Protein AF-A0A3M1UC04-F1 (afdb_monomer_lite)

Structure (mmCIF, N/CA/C/O backbone):
data_AF-A0A3M1UC04-F1
#
_entry.id   AF-A0A3M1UC04-F1
#
loop_
_atom_site.group_PDB
_atom_site.id
_atom_site.type_symbol
_atom_site.label_atom_id
_atom_site.label_alt_id
_atom_site.label_comp_id
_atom_site.label_asym_id
_atom_site.label_entity_id
_atom_site.label_seq_id
_atom_site.pdbx_PDB_ins_code
_atom_site.Cartn_x
_atom_site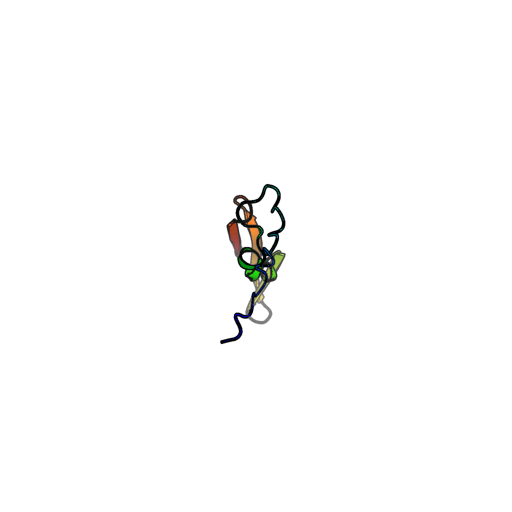.Cartn_y
_atom_site.Cartn_z
_atom_site.occupancy
_atom_site.B_iso_or_equiv
_atom_site.auth_seq_id
_atom_site.auth_comp_id
_atom_site.auth_asym_id
_atom_site.auth_atom_id
_atom_site.pdbx_PDB_model_num
ATOM 1 N N . MET A 1 1 ? 1.156 -16.794 57.393 1.00 48.94 1 MET A N 1
ATOM 2 C CA . MET A 1 1 ? 0.886 -16.907 55.944 1.00 48.94 1 MET A CA 1
ATOM 3 C C . MET A 1 1 ? 0.086 -15.678 55.547 1.00 48.94 1 MET A C 1
ATOM 5 O O . MET A 1 1 ? -1.079 -15.596 55.903 1.00 48.94 1 MET A O 1
ATOM 9 N N . LEU A 1 2 ? 0.728 -14.667 54.961 1.00 46.91 2 LEU A N 1
ATOM 10 C CA . LEU A 1 2 ? 0.044 -13.437 54.548 1.00 46.91 2 LEU A CA 1
ATOM 11 C C . LEU A 1 2 ? -0.536 -13.666 53.149 1.00 46.91 2 LEU A C 1
ATOM 13 O O . LEU A 1 2 ? 0.217 -13.862 52.199 1.00 46.91 2 LEU A O 1
ATOM 17 N N . ALA A 1 3 ? -1.863 -13.698 53.035 1.00 61.56 3 ALA A N 1
ATOM 18 C CA . ALA A 1 3 ? -2.546 -13.761 51.750 1.00 61.56 3 ALA A CA 1
ATOM 19 C C . ALA A 1 3 ? -2.503 -12.369 51.104 1.00 61.56 3 ALA A C 1
ATOM 21 O O . ALA A 1 3 ? -3.136 -11.433 51.590 1.00 61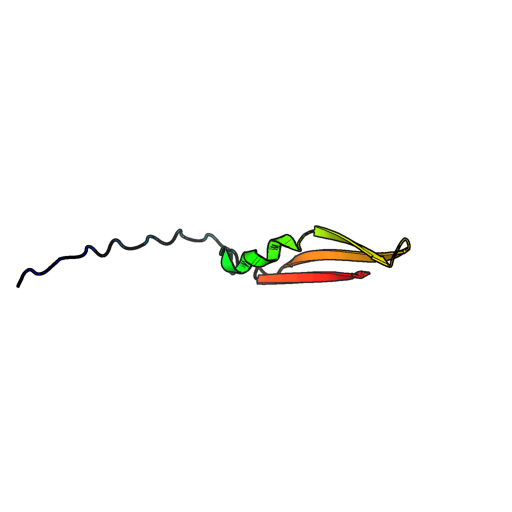.56 3 ALA A O 1
ATOM 22 N N . VAL A 1 4 ? -1.722 -12.223 50.034 1.00 63.25 4 VAL A N 1
ATOM 23 C CA . VAL A 1 4 ? -1.685 -10.998 49.229 1.00 63.25 4 VAL A CA 1
ATOM 24 C C . VAL A 1 4 ? -2.885 -11.024 48.287 1.00 63.25 4 VAL A C 1
ATOM 26 O O . VAL A 1 4 ? -2.967 -11.863 47.393 1.00 63.25 4 VAL A O 1
ATOM 29 N N . TRP A 1 5 ? -3.833 -10.117 48.507 1.00 69.06 5 TRP A N 1
ATOM 30 C CA . TRP A 1 5 ? -4.980 -9.912 47.628 1.00 69.06 5 TRP A CA 1
ATOM 31 C C . TRP A 1 5 ? -4.544 -8.979 46.494 1.00 69.06 5 TRP A C 1
ATOM 33 O O . TRP A 1 5 ? -4.462 -7.765 46.675 1.00 69.06 5 TRP A O 1
ATOM 43 N N . VAL A 1 6 ? -4.181 -9.544 45.342 1.00 70.06 6 VAL A N 1
ATOM 44 C CA . VAL A 1 6 ? -3.914 -8.750 44.136 1.00 70.06 6 VAL A CA 1
ATOM 45 C C . VAL A 1 6 ? -5.271 -8.383 43.534 1.00 70.06 6 VAL A C 1
ATOM 47 O O . VAL A 1 6 ? -6.020 -9.291 43.166 1.00 70.06 6 VAL A O 1
ATOM 50 N N . PRO A 1 7 ? -5.635 -7.093 43.437 1.00 64.88 7 PRO A N 1
ATOM 51 C CA . PRO A 1 7 ? -6.876 -6.722 42.790 1.00 64.88 7 PRO A CA 1
ATOM 52 C C . PRO A 1 7 ? -6.743 -7.042 41.301 1.00 64.88 7 PRO A C 1
ATOM 54 O O . PRO A 1 7 ? -5.835 -6.562 40.622 1.00 64.88 7 PRO A O 1
ATOM 57 N N . LEU A 1 8 ? -7.662 -7.860 40.791 1.00 67.69 8 LEU A N 1
ATOM 58 C CA . LEU A 1 8 ? -7.904 -7.999 39.361 1.00 67.69 8 LEU A CA 1
ATOM 59 C C . LEU A 1 8 ? -8.507 -6.679 38.872 1.00 67.69 8 LEU A C 1
ATOM 61 O O . LEU A 1 8 ? -9.723 -6.534 38.760 1.00 67.69 8 LEU A O 1
ATOM 65 N N . ALA A 1 9 ? -7.656 -5.683 38.629 1.00 66.69 9 ALA A N 1
ATOM 66 C CA . ALA A 1 9 ? -8.034 -4.537 37.824 1.00 66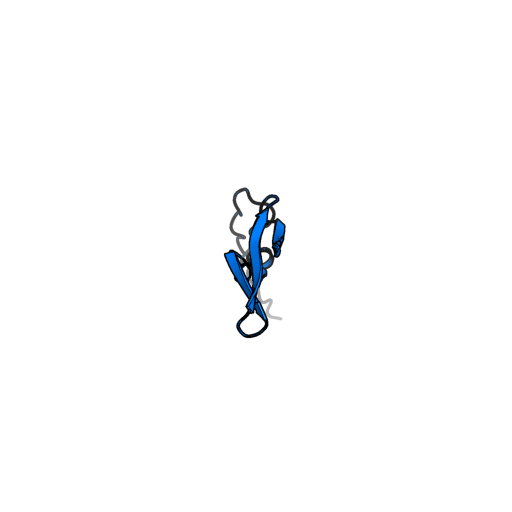.69 9 ALA A CA 1
ATOM 67 C C . ALA A 1 9 ? -8.320 -5.072 36.415 1.00 66.69 9 ALA A C 1
ATOM 69 O O . ALA A 1 9 ? -7.400 -5.396 35.663 1.00 66.69 9 ALA A O 1
ATOM 70 N N . GLY A 1 10 ? -9.603 -5.253 36.097 1.00 60.12 10 GLY A N 1
ATOM 71 C CA . GLY A 1 10 ? -10.039 -5.642 34.764 1.00 60.12 10 GLY A CA 1
ATOM 72 C C . GLY A 1 10 ? -9.518 -4.623 33.760 1.00 60.12 10 GLY A C 1
ATOM 73 O O . GLY A 1 10 ? -9.835 -3.438 33.855 1.00 60.12 10 GLY A O 1
ATOM 74 N N . MET A 1 11 ? -8.694 -5.074 32.815 1.00 67.75 11 MET A N 1
ATOM 75 C CA . MET A 1 11 ? -8.306 -4.243 31.684 1.00 67.75 11 MET A CA 1
ATOM 76 C C . MET A 1 11 ? -9.567 -3.980 30.864 1.00 67.75 11 MET A C 1
ATOM 78 O O . MET A 1 11 ? -10.062 -4.869 30.175 1.00 67.75 11 MET A O 1
ATOM 82 N N . ALA A 1 12 ? -10.119 -2.774 30.972 1.00 62.72 12 ALA A N 1
ATOM 83 C CA . ALA A 1 12 ? -11.181 -2.330 30.089 1.00 62.72 12 ALA A CA 1
ATOM 84 C C . ALA A 1 12 ? -10.616 -2.288 28.663 1.00 62.72 12 ALA A C 1
ATOM 86 O O . ALA A 1 12 ? -9.819 -1.412 28.327 1.00 62.72 12 ALA A O 1
ATOM 87 N N . GLN A 1 13 ? -10.987 -3.266 27.835 1.00 63.94 13 GLN A N 1
ATOM 88 C CA . GLN A 1 13 ? -10.695 -3.215 26.410 1.00 63.94 13 GLN A CA 1
ATOM 89 C C . GLN A 1 13 ? -11.555 -2.105 25.796 1.00 63.94 13 GLN A C 1
ATOM 91 O O . GLN A 1 13 ? -12.777 -2.125 25.970 1.00 63.94 13 GLN A O 1
ATOM 96 N N . PRO A 1 14 ? -10.954 -1.126 25.097 1.00 60.97 14 PRO A N 1
ATOM 97 C CA . PRO A 1 14 ? -11.727 -0.118 24.394 1.00 60.97 14 PRO A CA 1
ATOM 98 C C . PRO A 1 14 ? -12.639 -0.830 23.394 1.00 60.97 14 PRO A C 1
ATOM 100 O O . PRO A 1 14 ? -12.156 -1.616 22.575 1.00 60.97 14 PRO A O 1
ATOM 103 N N . ALA A 1 15 ? -13.945 -0.569 23.486 1.00 59.72 15 ALA A N 1
ATOM 104 C CA . ALA A 1 15 ? -14.930 -1.061 22.536 1.00 59.72 15 ALA A CA 1
ATOM 105 C C . ALA A 1 15 ? -14.528 -0.575 21.137 1.00 59.72 15 ALA A C 1
ATOM 107 O O . ALA A 1 15 ? -14.648 0.608 20.819 1.00 59.72 15 ALA A O 1
ATOM 108 N N . GLN A 1 16 ? -13.977 -1.483 20.332 1.00 60.66 16 GLN A N 1
ATOM 109 C CA . GLN A 1 16 ? -13.625 -1.201 18.948 1.00 60.66 16 GLN A CA 1
ATOM 110 C C . GLN A 1 16 ? -14.945 -1.044 18.190 1.00 60.66 16 GLN A C 1
ATOM 112 O O . GLN A 1 16 ? -15.674 -2.013 17.989 1.00 60.66 16 GLN A O 1
ATOM 117 N N . GLY A 1 17 ? -15.303 0.188 17.838 1.00 61.12 17 GLY A N 1
ATOM 118 C CA . GLY A 1 17 ? -16.449 0.437 16.976 1.00 61.12 17 GLY A CA 1
ATOM 119 C C . GLY A 1 17 ? -16.254 -0.227 15.609 1.00 61.12 17 GLY A C 1
ATOM 120 O O . GLY A 1 17 ? -15.226 -0.027 14.971 1.00 61.12 17 GLY A O 1
ATOM 121 N N . GLY A 1 18 ? -17.256 -0.996 15.175 1.00 75.81 18 GLY A N 1
ATOM 122 C CA . GLY A 1 18 ? -17.636 -1.282 13.782 1.00 75.81 18 GLY A CA 1
ATOM 123 C C . GLY A 1 18 ? -16.706 -2.078 12.855 1.00 75.81 18 GLY A C 1
ATOM 124 O O . GLY A 1 18 ? -17.227 -2.708 11.946 1.00 75.81 18 GLY A O 1
ATOM 125 N N . CYS A 1 19 ? -15.388 -2.062 13.044 1.00 84.31 19 CYS A N 1
ATOM 126 C CA . CYS A 1 19 ? -14.425 -2.612 12.084 1.00 84.31 19 CYS A CA 1
ATOM 127 C C . CYS A 1 19 ? -13.856 -3.967 12.525 1.00 84.31 19 CYS A C 1
ATOM 129 O O . CYS A 1 19 ? -13.364 -4.093 13.652 1.00 84.31 19 CYS 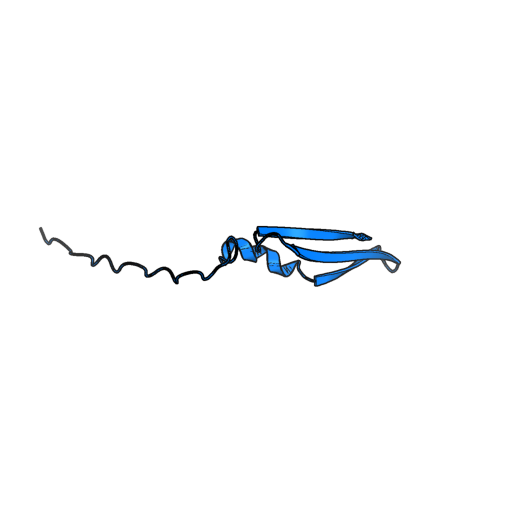A O 1
ATOM 131 N N . ALA A 1 20 ? -13.846 -4.954 11.623 1.00 89.69 20 ALA A N 1
ATOM 132 C CA . ALA A 1 20 ? -13.336 -6.298 11.896 1.00 89.69 20 ALA A CA 1
ATOM 133 C C . ALA A 1 20 ? -11.815 -6.347 12.145 1.00 89.69 20 ALA A C 1
ATOM 135 O O . ALA A 1 20 ? -11.367 -7.029 13.067 1.00 89.69 20 ALA A O 1
ATOM 136 N N . CYS A 1 21 ? -11.018 -5.607 11.366 1.00 93.88 21 CYS A N 1
ATOM 137 C CA . CYS A 1 21 ? -9.552 -5.711 11.368 1.00 93.88 21 CYS A CA 1
ATOM 138 C C . CYS A 1 21 ? -8.848 -4.367 11.622 1.00 93.88 21 CYS A C 1
ATOM 140 O O . CYS A 1 21 ? -7.887 -4.008 10.947 1.00 93.88 21 CYS A O 1
ATOM 142 N N . CYS A 1 22 ? -9.317 -3.605 12.614 1.00 91.19 22 CYS A N 1
ATOM 143 C CA . CYS A 1 22 ? -8.747 -2.290 12.951 1.00 91.19 22 CYS A CA 1
ATOM 144 C C . CYS A 1 22 ? -7.862 -2.275 14.207 1.00 91.19 22 CYS A C 1
ATOM 146 O O . CYS A 1 22 ? -7.457 -1.204 14.658 1.00 91.19 22 CYS A O 1
ATOM 148 N N . THR A 1 23 ? -7.530 -3.431 14.795 1.00 93.50 23 THR A N 1
ATOM 149 C CA . THR A 1 23 ? -6.599 -3.438 15.937 1.00 93.50 23 THR A CA 1
ATOM 150 C C . THR A 1 23 ? -5.191 -3.018 15.488 1.00 93.50 23 THR A C 1
ATOM 152 O O . THR A 1 23 ? -4.832 -3.242 14.328 1.00 93.50 23 THR A O 1
ATOM 155 N N . PRO A 1 24 ? -4.340 -2.493 16.390 1.00 94.31 24 PRO A N 1
ATOM 156 C CA . PRO A 1 24 ? -2.969 -2.116 16.039 1.00 94.31 24 PRO A CA 1
ATOM 157 C C . PRO A 1 24 ? -2.162 -3.237 15.370 1.00 94.31 24 PRO A C 1
ATOM 159 O O . PRO A 1 24 ? -1.325 -2.957 14.523 1.00 94.31 24 PRO A O 1
ATOM 162 N N . ALA A 1 25 ? -2.442 -4.503 15.706 1.00 94.31 25 ALA A N 1
ATOM 163 C CA . ALA A 1 25 ? -1.801 -5.661 15.086 1.00 94.31 25 ALA A CA 1
ATOM 164 C C . ALA A 1 25 ? -2.146 -5.808 13.590 1.00 94.31 25 ALA A C 1
ATOM 166 O O . ALA A 1 25 ? -1.263 -6.095 12.790 1.00 94.31 25 ALA A O 1
ATOM 167 N N . HIS A 1 26 ? -3.397 -5.555 13.188 1.00 95.12 26 HIS A N 1
ATOM 168 C CA . HIS A 1 26 ? -3.818 -5.621 11.779 1.00 95.12 26 HIS A CA 1
ATOM 169 C C . HIS A 1 26 ? -3.242 -4.473 10.939 1.00 95.12 26 HIS A C 1
ATOM 171 O O . HIS A 1 26 ? -3.072 -4.605 9.732 1.00 95.12 26 HIS A O 1
ATOM 177 N N . ARG A 1 27 ? -2.912 -3.351 11.587 1.00 94.44 27 ARG A N 1
ATOM 178 C CA . ARG A 1 27 ? -2.383 -2.136 10.950 1.00 94.44 27 ARG A CA 1
ATOM 179 C C . ARG A 1 27 ? -0.851 -2.093 10.893 1.00 94.44 27 ARG A C 1
ATOM 181 O O . ARG A 1 27 ? -0.283 -1.115 10.419 1.00 94.44 27 ARG A O 1
ATOM 188 N N . GLN A 1 28 ? -0.155 -3.147 11.340 1.00 96.19 28 GLN A N 1
ATOM 189 C CA . GLN A 1 28 ? 1.318 -3.189 11.364 1.00 96.19 28 GLN A CA 1
ATOM 190 C C . GLN A 1 28 ? 1.967 -3.028 9.982 1.00 96.19 28 GLN A C 1
ATOM 192 O O . GLN A 1 28 ? 3.137 -2.664 9.907 1.00 96.19 28 GLN A O 1
ATOM 197 N N . PHE A 1 29 ? 1.217 -3.269 8.904 1.00 96.06 29 PHE A N 1
ATOM 198 C CA . PHE A 1 29 ? 1.691 -3.188 7.521 1.00 96.06 29 PHE A CA 1
ATOM 199 C C . PHE A 1 29 ? 1.277 -1.904 6.792 1.00 96.06 29 PHE A C 1
ATOM 201 O O . PHE A 1 29 ? 1.554 -1.760 5.604 1.00 96.06 29 PHE A O 1
ATOM 208 N N . ASP A 1 30 ? 0.667 -0.945 7.492 1.00 96.94 30 ASP A N 1
ATOM 209 C CA . ASP A 1 30 ? 0.198 0.314 6.901 1.00 96.94 30 ASP A CA 1
ATOM 210 C C . ASP A 1 30 ? 1.300 1.147 6.243 1.00 96.94 30 ASP A C 1
ATOM 212 O O . ASP A 1 30 ? 1.021 1.994 5.401 1.00 96.94 30 ASP A O 1
ATOM 216 N N . PHE A 1 31 ? 2.557 0.903 6.607 1.00 96.88 31 PHE A N 1
ATOM 217 C CA . PHE A 1 31 ? 3.708 1.577 6.019 1.00 96.88 31 PHE A CA 1
ATOM 218 C C . PHE A 1 31 ? 3.866 1.324 4.510 1.00 96.88 31 PHE A C 1
ATOM 220 O O . PHE A 1 31 ? 4.557 2.091 3.848 1.00 96.88 31 PHE A O 1
ATOM 227 N N . TRP A 1 32 ? 3.234 0.279 3.963 1.00 97.69 32 TRP A N 1
ATOM 228 C CA . TRP A 1 32 ? 3.199 0.020 2.521 1.00 97.69 32 TRP A CA 1
ATOM 229 C C . TRP A 1 32 ? 2.126 0.824 1.782 1.00 97.69 32 TRP A C 1
ATOM 231 O O . TRP A 1 32 ? 2.164 0.896 0.557 1.00 97.69 32 TRP A O 1
ATOM 241 N N . LEU A 1 33 ? 1.143 1.395 2.480 1.00 98.31 33 LEU A N 1
ATOM 242 C CA . LEU A 1 33 ? -0.001 2.033 1.833 1.00 98.31 33 LEU A CA 1
ATOM 243 C C . LEU A 1 33 ? 0.409 3.306 1.099 1.00 98.31 33 LEU A C 1
ATOM 245 O O . LEU A 1 33 ? 1.122 4.149 1.643 1.00 98.31 33 LEU A O 1
ATOM 249 N N . GLY A 1 34 ? -0.113 3.469 -0.114 1.00 98.44 34 GLY A N 1
ATOM 250 C CA . GLY A 1 34 ? 0.134 4.646 -0.932 1.00 98.44 34 GLY A CA 1
ATOM 251 C C . GLY A 1 34 ? 0.418 4.315 -2.388 1.00 98.44 34 GLY A C 1
ATOM 252 O O . GLY A 1 34 ? 0.172 3.207 -2.866 1.00 98.44 34 GLY A O 1
ATOM 253 N N . GLU A 1 35 ? 0.923 5.331 -3.075 1.00 98.56 35 GLU A N 1
ATOM 254 C CA . GLU A 1 35 ? 1.331 5.272 -4.471 1.00 98.56 35 GLU A CA 1
ATOM 255 C C . GLU A 1 35 ? 2.860 5.226 -4.524 1.00 98.56 35 GLU A C 1
ATOM 257 O O . GLU A 1 35 ? 3.537 6.007 -3.850 1.00 98.56 35 GLU A O 1
ATOM 262 N N . TRP A 1 36 ? 3.396 4.318 -5.330 1.00 98.31 36 TRP A N 1
ATOM 263 C CA . TRP A 1 36 ? 4.823 4.058 -5.443 1.00 98.31 36 TRP A CA 1
ATOM 264 C C . TRP A 1 36 ? 5.256 4.039 -6.901 1.00 98.31 36 TRP A C 1
ATOM 266 O O . TRP A 1 36 ? 4.531 3.584 -7.786 1.00 98.31 36 TRP A O 1
ATOM 276 N N . GLU A 1 37 ? 6.500 4.440 -7.128 1.00 98.44 37 GLU A N 1
ATOM 277 C CA . GLU A 1 37 ? 7.202 4.226 -8.385 1.00 98.44 37 GLU A CA 1
ATOM 278 C C . GLU A 1 37 ? 8.327 3.221 -8.153 1.00 98.44 37 GLU A C 1
ATOM 280 O O . GLU A 1 37 ? 9.132 3.364 -7.230 1.00 98.44 37 GLU A O 1
ATOM 285 N N . THR A 1 38 ? 8.390 2.190 -8.991 1.00 97.50 38 THR A N 1
ATOM 286 C CA . THR A 1 38 ? 9.480 1.213 -8.959 1.00 97.50 38 THR A CA 1
ATOM 287 C C . THR A 1 38 ? 10.492 1.578 -10.028 1.00 97.50 38 THR A C 1
ATOM 289 O O . THR A 1 38 ? 10.136 1.710 -11.197 1.00 97.50 38 THR A O 1
ATOM 292 N N . TRP A 1 39 ? 11.759 1.697 -9.649 1.00 98.00 39 TRP A N 1
ATOM 293 C CA . TRP A 1 39 ? 12.837 2.113 -10.542 1.00 98.00 39 TRP A CA 1
ATOM 294 C C . TRP A 1 39 ? 13.885 1.006 -10.695 1.00 98.00 39 TRP A C 1
ATOM 296 O O . TRP A 1 39 ? 14.229 0.318 -9.734 1.00 98.00 39 TRP A O 1
ATOM 306 N N . THR A 1 40 ? 14.406 0.835 -11.911 1.00 97.56 40 THR A N 1
ATOM 307 C CA . THR A 1 40 ? 15.561 -0.023 -12.209 1.00 97.56 40 THR A CA 1
ATOM 308 C C . THR A 1 40 ? 16.684 0.840 -12.784 1.00 97.56 40 THR A C 1
ATOM 310 O O . THR A 1 40 ? 16.699 1.194 -13.964 1.00 97.56 40 THR A O 1
ATOM 313 N N . GLY A 1 41 ? 17.589 1.274 -11.902 1.00 96.88 41 GLY A N 1
ATOM 314 C CA . GLY A 1 41 ? 18.479 2.398 -12.201 1.00 96.88 41 GLY A CA 1
ATOM 315 C C . GLY A 1 41 ? 17.656 3.656 -12.492 1.00 96.88 41 GLY A C 1
ATOM 316 O O . GLY A 1 41 ? 16.727 3.963 -11.753 1.00 96.88 41 GLY A O 1
ATOM 317 N N . ASP A 1 42 ? 17.943 4.319 -13.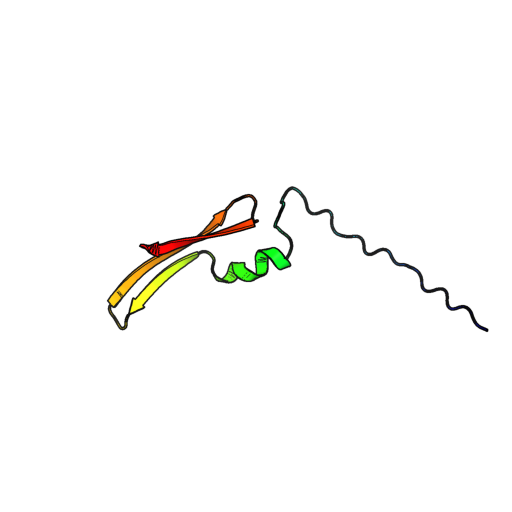611 1.00 97.62 42 ASP A N 1
ATOM 318 C CA . ASP A 1 42 ? 17.241 5.540 -14.038 1.00 97.62 42 ASP A CA 1
ATOM 319 C C . ASP A 1 42 ? 15.971 5.265 -14.865 1.00 97.62 42 ASP A C 1
ATOM 321 O O . ASP A 1 42 ? 15.345 6.186 -15.392 1.00 97.62 42 ASP A O 1
ATOM 325 N N . LYS A 1 43 ? 15.584 3.993 -15.031 1.00 98.31 43 LYS A N 1
ATOM 326 C CA . LYS A 1 43 ? 14.390 3.609 -15.789 1.00 98.31 43 LYS A CA 1
ATOM 327 C C . LYS A 1 43 ? 13.221 3.338 -14.846 1.00 98.31 43 LYS A C 1
ATOM 329 O O . LYS A 1 43 ? 13.314 2.461 -13.987 1.00 98.31 43 LYS A O 1
ATOM 334 N N . LEU A 1 44 ? 12.093 4.008 -15.082 1.00 98.19 44 LEU A N 1
ATOM 335 C CA . LEU A 1 44 ? 10.828 3.671 -14.432 1.00 98.19 44 LEU A CA 1
ATOM 336 C C . LEU A 1 44 ? 10.394 2.268 -14.884 1.00 98.19 44 LEU A C 1
ATOM 338 O O . LEU A 1 44 ? 10.193 2.019 -16.076 1.00 98.19 44 LEU A O 1
ATOM 342 N N . ALA A 1 45 ? 10.315 1.345 -13.931 1.00 98.12 45 ALA A N 1
ATOM 343 C CA . ALA A 1 45 ? 9.940 -0.047 -14.153 1.00 98.12 45 ALA A CA 1
ATOM 344 C C . ALA A 1 45 ? 8.427 -0.264 -14.046 1.00 98.12 45 ALA A C 1
ATOM 346 O O . ALA A 1 45 ? 7.918 -1.169 -14.698 1.00 98.12 45 ALA A O 1
ATOM 347 N N . GLY A 1 46 ? 7.737 0.556 -13.252 1.00 98.31 46 GLY A N 1
ATOM 348 C CA . GLY A 1 46 ? 6.291 0.482 -13.080 1.00 98.31 46 GLY A CA 1
ATOM 349 C C . GLY A 1 46 ? 5.788 1.382 -11.959 1.00 98.31 46 GLY A C 1
ATOM 350 O O . GLY A 1 46 ? 6.571 1.973 -11.205 1.00 98.31 46 GLY A O 1
ATOM 351 N N . THR A 1 47 ? 4.471 1.457 -11.846 1.00 98.62 47 THR A N 1
ATOM 352 C CA . THR A 1 47 ? 3.770 2.153 -10.761 1.00 98.62 47 THR A CA 1
ATOM 353 C C . THR A 1 47 ? 3.024 1.142 -9.914 1.00 98.62 47 THR A C 1
ATOM 355 O O . THR A 1 47 ? 2.550 0.129 -10.423 1.00 98.62 47 THR A O 1
ATOM 358 N N . ASN A 1 48 ? 2.926 1.395 -8.618 1.00 98.56 48 ASN A N 1
ATOM 359 C CA . ASN A 1 48 ? 2.270 0.479 -7.708 1.00 98.56 48 ASN A CA 1
ATOM 360 C C . ASN A 1 48 ? 1.377 1.225 -6.727 1.00 98.56 48 ASN A C 1
ATOM 362 O O . ASN A 1 48 ? 1.836 2.113 -6.011 1.00 98.56 48 ASN A O 1
ATOM 366 N N . ARG A 1 49 ? 0.109 0.828 -6.682 1.00 98.62 49 ARG A N 1
ATOM 367 C CA . ARG A 1 49 ? -0.886 1.370 -5.765 1.00 98.62 49 ARG A CA 1
ATOM 368 C C . ARG A 1 49 ? -1.261 0.332 -4.722 1.00 98.62 49 ARG A C 1
ATOM 370 O O . ARG A 1 49 ? -1.901 -0.672 -5.046 1.00 98.62 49 ARG A O 1
ATOM 377 N N . ILE A 1 50 ? -0.934 0.601 -3.464 1.00 98.69 50 ILE A N 1
ATOM 378 C CA . ILE A 1 50 ? -1.217 -0.307 -2.351 1.00 98.69 50 ILE A CA 1
ATOM 379 C C . ILE A 1 50 ? -2.346 0.267 -1.490 1.00 98.69 50 ILE A C 1
ATOM 381 O O . ILE A 1 50 ? -2.231 1.365 -0.938 1.00 98.69 50 ILE A O 1
ATOM 385 N N . VAL A 1 51 ? -3.446 -0.484 -1.372 1.00 98.44 51 VAL A N 1
ATOM 386 C CA . VAL A 1 51 ? -4.690 -0.055 -0.705 1.00 98.44 51 VAL A CA 1
ATOM 387 C C . VAL A 1 51 ? -5.183 -1.067 0.324 1.00 98.44 51 VAL A C 1
ATOM 389 O O . VAL A 1 51 ? -4.881 -2.255 0.243 1.00 98.44 51 VAL A O 1
ATOM 392 N N . VAL A 1 52 ? -5.997 -0.594 1.269 1.00 97.31 52 VAL A N 1
ATOM 393 C CA . VAL A 1 52 ? -6.722 -1.435 2.231 1.00 97.31 52 VAL A CA 1
ATOM 394 C C . VAL A 1 52 ? -8.140 -1.694 1.730 1.00 97.31 52 VAL A C 1
ATOM 396 O O . VAL A 1 52 ? -8.833 -0.765 1.320 1.00 97.31 52 VAL A O 1
ATOM 399 N N . LEU A 1 53 ? -8.583 -2.947 1.801 1.00 95.38 53 LEU A N 1
ATOM 400 C CA . LEU A 1 53 ? -9.898 -3.418 1.368 1.00 95.38 53 LEU A CA 1
ATOM 401 C C . LEU A 1 53 ? -10.485 -4.403 2.397 1.00 95.38 53 LEU A C 1
ATOM 403 O O . LEU A 1 53 ? -9.843 -4.750 3.387 1.00 95.38 53 LEU A O 1
ATOM 407 N N . GLN A 1 54 ? -11.717 -4.860 2.144 1.00 94.19 54 GLN A N 1
ATOM 408 C CA . GLN A 1 54 ? -12.401 -5.916 2.911 1.00 94.19 54 GLN A CA 1
ATOM 409 C C . GLN A 1 54 ? -12.432 -5.656 4.428 1.00 94.19 54 GLN A C 1
ATOM 411 O O . GLN A 1 54 ? -11.866 -6.411 5.209 1.00 94.19 54 GLN A O 1
ATOM 416 N N . ASP A 1 55 ? -13.078 -4.557 4.830 1.00 92.50 55 ASP A N 1
ATOM 417 C CA . ASP A 1 55 ? -13.237 -4.144 6.237 1.00 92.50 55 ASP A CA 1
ATOM 418 C C . ASP A 1 55 ? -11.916 -4.099 7.031 1.00 92.50 55 ASP A C 1
ATOM 420 O O . ASP A 1 55 ? -11.778 -4.581 8.156 1.00 92.50 55 ASP A O 1
ATOM 424 N N . SER A 1 56 ? -10.908 -3.507 6.393 1.00 93.69 56 SER A N 1
ATOM 425 C CA . SER A 1 56 ? -9.543 -3.367 6.907 1.00 93.69 56 SER A CA 1
ATOM 426 C C . SER A 1 56 ? -8.746 -4.662 7.069 1.00 93.69 56 SER A C 1
ATOM 428 O O . SER A 1 56 ? -7.655 -4.623 7.632 1.00 93.69 56 SER A O 1
ATOM 430 N N . CYS A 1 57 ? -9.244 -5.798 6.578 1.00 94.44 57 CYS A N 1
ATOM 431 C CA . CYS A 1 57 ? -8.582 -7.092 6.751 1.00 94.44 57 CYS A CA 1
ATOM 432 C C . CYS A 1 57 ? -7.557 -7.420 5.661 1.00 94.44 57 CYS A C 1
ATOM 434 O O . CYS A 1 57 ? -6.710 -8.287 5.872 1.00 94.44 57 CYS A O 1
ATOM 436 N N . VAL A 1 58 ? -7.627 -6.762 4.500 1.00 96.00 58 VAL A N 1
ATOM 437 C CA . VAL A 1 58 ? -6.766 -7.073 3.351 1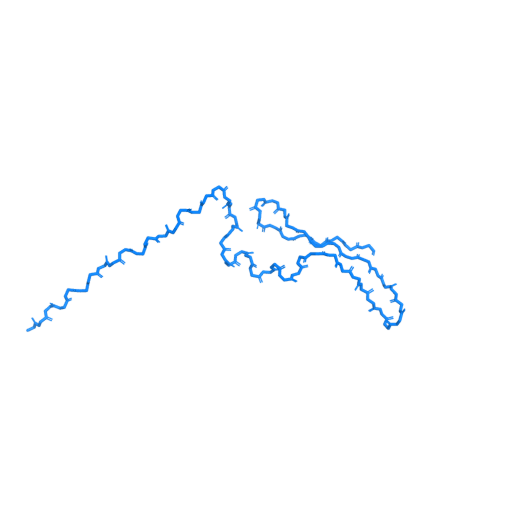.00 96.00 58 VAL A CA 1
ATOM 438 C C . VAL A 1 58 ? -6.029 -5.831 2.876 1.00 96.00 58 VAL A C 1
ATOM 440 O O . VAL A 1 58 ? -6.629 -4.774 2.696 1.00 96.00 58 VAL A O 1
ATOM 443 N N . ILE A 1 59 ? -4.733 -5.992 2.614 1.00 97.38 59 ILE A N 1
ATOM 444 C CA . ILE A 1 59 ? -3.932 -5.056 1.825 1.00 97.38 59 ILE A CA 1
ATOM 445 C C . ILE A 1 59 ? -3.769 -5.653 0.428 1.00 97.38 59 ILE A C 1
ATOM 447 O O . ILE A 1 59 ? -3.453 -6.835 0.294 1.00 97.38 59 ILE A O 1
ATOM 451 N N . GLN A 1 60 ? -4.005 -4.847 -0.604 1.00 98.12 60 GLN A N 1
ATOM 452 C CA . GLN A 1 60 ? -3.862 -5.249 -1.999 1.00 98.12 60 GLN A CA 1
ATOM 453 C C . GLN A 1 60 ? -2.858 -4.354 -2.714 1.00 98.12 60 GLN A C 1
ATOM 455 O O . GLN A 1 60 ? -2.977 -3.129 -2.692 1.00 98.12 60 GLN A O 1
ATOM 460 N N . GLU A 1 61 ? -1.922 -5.005 -3.392 1.00 98.25 61 GLU A N 1
ATOM 461 C CA . GLU A 1 61 ? -0.988 -4.406 -4.333 1.00 98.25 61 GLU A CA 1
ATOM 462 C C . GLU A 1 61 ? -1.604 -4.346 -5.738 1.00 98.25 61 GLU A C 1
ATOM 464 O O . GLU A 1 61 ? -2.199 -5.323 -6.200 1.00 98.25 61 GLU A O 1
ATOM 469 N N . ASN A 1 62 ? -1.450 -3.212 -6.423 1.00 98.00 62 ASN A N 1
ATOM 470 C CA . ASN A 1 62 ? -1.878 -3.022 -7.807 1.00 98.00 62 ASN A CA 1
ATOM 471 C C . ASN A 1 62 ? -0.690 -2.484 -8.605 1.00 98.00 62 ASN A C 1
ATOM 473 O O . ASN A 1 62 ? -0.495 -1.271 -8.692 1.00 98.00 62 ASN A O 1
ATOM 477 N N . TRP A 1 63 ? 0.108 -3.396 -9.154 1.00 97.75 63 TRP A N 1
ATOM 478 C CA . TRP A 1 63 ? 1.304 -3.072 -9.927 1.00 97.75 63 TRP A CA 1
ATOM 479 C C . TRP A 1 63 ? 0.996 -3.015 -11.429 1.00 97.75 63 TRP A C 1
ATOM 481 O O . TRP A 1 63 ? 0.322 -3.908 -11.956 1.00 97.75 63 TRP A O 1
ATOM 491 N N . VAL A 1 64 ? 1.491 -1.973 -12.102 1.00 96.19 64 VAL A N 1
ATOM 492 C CA . VAL A 1 64 ? 1.353 -1.721 -13.549 1.00 96.19 64 VAL A CA 1
ATOM 493 C C . VAL A 1 64 ? 2.702 -1.369 -14.153 1.00 96.19 64 VAL A C 1
ATOM 495 O O . VAL A 1 64 ? 3.385 -0.491 -13.574 1.00 96.19 64 VAL A O 1
#

Radius of gyration: 21.62 Å; chains: 1; bounding box: 36×22×72 Å

pLDDT: mean 86.89, std 15.61, range [46.91, 98.69]

Foldseek 3Di:
DDDDDDDCPDDPDPPDPDADQPPPVLCVPVVPADKDFDDDVPDTPWIWHWDADDRSNDIDIDTD

Secondary structure (DSSP, 8-state):
-----------------S-TT-STTTTTTGGG-EEEEEEETTEEEEEEEEEEETTTTEEEEEE-

Sequence (64 aa):
MLAVWVPLAGMAQPAQGGCACCTPAHRQFDFWLGEWETWTGDKLAGTNRIVVLQDSCVIQENWV